Protein AF-X0ZGQ6-F1 (afdb_monomer_lite)

Sequence (156 aa):
LFLLAEGFLRTRRLRWAAGLGLFLGVQLLAGHWQYLYYTVLWLAVYILGRLMIDSEVRRRWWRYVPTGAILCLVIAAGLTAVQILPALEVSRDSFRKGLDLQWASAFSLPPANLLTFIIPGYLGDTVSSLYRGRYYFWEMCGYLGFIPLVLAGLSV

pLDDT: mean 90.13, std 5.52, range [52.25, 97.44]

Organism: NCBI:txid412755

Foldseek 3Di:
DLVLLVCCLVVVDLVSLLVLLQVLLVVVVVVPPPVSVVVVVVSVVSLVVCLVPPVVSVVCVVPRVVVSVVSSCCSSCVSCVVPVVVVVVVVVVDPVVPDDVCNVCVLPADPVLVVLQVPPQPQHDVPPGDGDDPDDPVSRHDHPDPVVVVVVVVPD

Radius of gyration: 21.08 Å; chains: 1; bounding box: 41×48×57 Å

Secondary structure (DSSP, 8-state):
-HHHHHHHHHH--HHHHHHHHHHHHHHHHTT-HHHHHHHHHHHHHHHHHHHHH-HHHHHHHHHHHHHHHHHHHHHHHHHHHHHHHHHHHHHTT-GGGG--HHHHHTTSPPGGGGHHHHSTTTT-BSSSSB--SSS-HHHH-----HHHHHHHHH--

Structure (mmCIF, N/CA/C/O backbone):
data_AF-X0ZGQ6-F1
#
_entry.id   AF-X0ZGQ6-F1
#
loop_
_atom_site.group_PDB
_atom_site.id
_atom_site.type_symbol
_atom_site.label_atom_id
_atom_site.label_alt_id
_atom_site.label_comp_id
_atom_site.label_asym_id
_atom_site.label_entity_id
_atom_site.label_seq_id
_atom_site.pdbx_PDB_ins_code
_atom_site.Cartn_x
_atom_site.Cartn_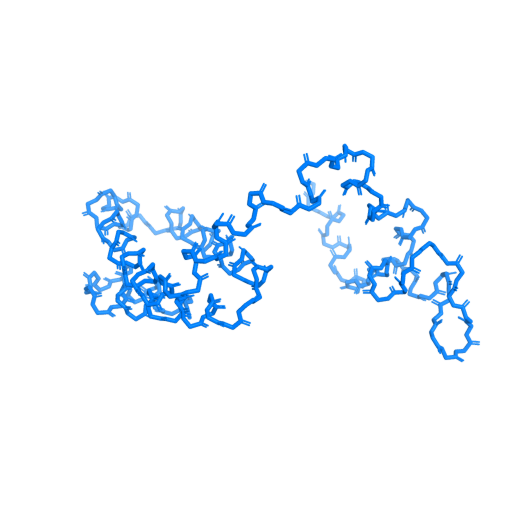y
_atom_site.Cartn_z
_atom_site.occupancy
_atom_site.B_iso_or_equiv
_atom_site.auth_seq_id
_atom_site.auth_comp_id
_atom_site.auth_asym_id
_atom_site.auth_atom_id
_atom_site.pdbx_PDB_model_num
ATOM 1 N N . LEU A 1 1 ? -12.410 0.430 0.364 1.00 93.25 1 LEU A N 1
ATOM 2 C CA . LEU A 1 1 ? -11.395 0.396 1.447 1.00 93.25 1 LEU A CA 1
ATOM 3 C C . LEU A 1 1 ? -11.326 1.713 2.228 1.00 93.25 1 LEU A C 1
ATOM 5 O O . LEU A 1 1 ? -11.635 1.683 3.410 1.00 93.25 1 LEU A O 1
ATOM 9 N N . PHE A 1 2 ? -11.053 2.867 1.602 1.00 95.06 2 PHE A N 1
ATOM 10 C CA . PHE A 1 2 ? -11.033 4.172 2.301 1.00 95.06 2 PHE A CA 1
ATOM 11 C C . PHE A 1 2 ? -12.323 4.501 3.062 1.00 95.06 2 PHE A C 1
ATOM 13 O O . PHE A 1 2 ? -12.259 4.876 4.223 1.00 95.06 2 PHE A O 1
ATOM 20 N N . LEU A 1 3 ? -13.497 4.266 2.464 1.00 95.62 3 LEU A N 1
ATOM 21 C CA . LEU A 1 3 ? -14.784 4.461 3.148 1.00 95.62 3 LEU A CA 1
ATOM 22 C C . LEU A 1 3 ? -14.972 3.544 4.368 1.00 95.62 3 LEU A C 1
ATOM 24 O O . LEU A 1 3 ? -15.625 3.930 5.331 1.00 95.62 3 LEU A O 1
ATOM 28 N N . LEU A 1 4 ? -14.395 2.338 4.346 1.00 96.12 4 LEU A N 1
ATOM 29 C CA . LEU A 1 4 ? -14.455 1.403 5.475 1.00 96.12 4 LEU A CA 1
ATOM 30 C C . LEU A 1 4 ? -13.528 1.872 6.601 1.00 96.12 4 LEU A C 1
ATOM 32 O O . LEU A 1 4 ? -13.933 1.880 7.761 1.00 96.12 4 LEU A O 1
ATOM 36 N N . ALA A 1 5 ? -12.320 2.327 6.254 1.00 94.31 5 ALA A N 1
ATOM 37 C CA . ALA A 1 5 ? -11.407 2.957 7.204 1.00 94.31 5 ALA A CA 1
ATOM 38 C C . ALA A 1 5 ? -12.044 4.211 7.826 1.00 94.31 5 ALA A C 1
ATOM 40 O O . ALA A 1 5 ? -12.064 4.362 9.043 1.00 94.31 5 ALA A O 1
ATOM 41 N N . GLU A 1 6 ? -12.663 5.058 7.008 1.00 94.50 6 GLU A N 1
ATOM 42 C CA . GLU A 1 6 ? -13.372 6.259 7.444 1.00 94.50 6 GLU A CA 1
ATOM 43 C C . GLU A 1 6 ? -14.569 5.945 8.353 1.00 94.50 6 GLU A C 1
ATOM 45 O O . GLU A 1 6 ? -14.731 6.529 9.428 1.00 94.50 6 GLU A O 1
ATOM 50 N N . GLY A 1 7 ? -15.398 4.978 7.953 1.00 93.00 7 GLY A N 1
ATOM 51 C CA . GLY A 1 7 ? -16.527 4.502 8.746 1.00 93.00 7 GLY A CA 1
ATOM 52 C C . GLY A 1 7 ? -16.083 3.967 10.107 1.00 93.00 7 GLY A C 1
ATOM 53 O O . GLY A 1 7 ? -16.751 4.222 11.118 1.00 93.00 7 GLY A O 1
ATOM 54 N N . PHE A 1 8 ? -14.933 3.289 10.160 1.00 95.06 8 PHE A N 1
ATOM 55 C CA . PHE A 1 8 ? -14.318 2.846 11.407 1.00 95.06 8 PHE A CA 1
ATOM 56 C C . PHE A 1 8 ? -13.837 4.025 12.264 1.00 95.06 8 PHE A C 1
ATOM 58 O O . PHE A 1 8 ? -14.202 4.089 13.438 1.00 95.06 8 PHE A O 1
ATOM 65 N N . LEU A 1 9 ? -13.101 4.984 11.692 1.00 92.19 9 LEU A N 1
ATOM 66 C CA . LEU A 1 9 ? -12.581 6.148 12.425 1.00 92.19 9 LEU A CA 1
ATOM 67 C C . LEU A 1 9 ? -13.700 7.005 13.041 1.00 92.19 9 LEU A C 1
ATOM 69 O O . LEU A 1 9 ? -13.576 7.430 14.191 1.00 92.19 9 LEU A O 1
ATOM 73 N N . ARG A 1 10 ? -14.816 7.206 12.326 1.00 91.06 10 ARG A N 1
ATOM 74 C CA . ARG A 1 10 ? -15.962 7.986 12.833 1.00 91.06 10 ARG A CA 1
ATOM 75 C C . ARG A 1 10 ? -16.818 7.224 13.836 1.00 91.06 10 ARG A C 1
ATOM 77 O O . ARG A 1 10 ? -17.138 7.737 14.904 1.00 91.06 10 ARG A O 1
ATOM 84 N N . THR A 1 11 ? -17.246 6.012 13.478 1.00 91.38 11 THR A N 1
ATOM 85 C CA . THR A 1 11 ? -18.286 5.297 14.244 1.00 91.38 11 THR A CA 1
ATOM 86 C C . THR A 1 11 ? -17.728 4.310 15.259 1.00 91.38 11 THR A C 1
ATOM 88 O O . THR A 1 11 ? -18.468 3.875 16.139 1.00 91.38 11 THR A O 1
ATOM 91 N N . ARG A 1 12 ? -16.448 3.929 15.134 1.00 90.81 12 ARG A N 1
ATOM 92 C CA . ARG A 1 12 ? -15.736 2.969 16.001 1.00 90.81 12 ARG A CA 1
ATOM 93 C C . ARG A 1 12 ? -16.358 1.569 16.021 1.00 90.81 12 ARG A C 1
ATOM 95 O O . ARG A 1 12 ? -16.021 0.742 16.861 1.00 90.81 12 ARG A O 1
ATOM 102 N N . ARG A 1 13 ? -17.276 1.278 15.092 1.00 94.00 13 ARG A N 1
ATOM 103 C CA . ARG A 1 13 ? -17.944 -0.024 15.010 1.00 94.00 13 ARG A CA 1
ATOM 104 C C . ARG A 1 13 ? -17.022 -1.036 14.338 1.00 94.00 13 ARG A C 1
ATOM 106 O O . ARG A 1 13 ? -16.621 -0.834 13.192 1.00 94.00 13 ARG A O 1
ATOM 113 N N . LEU A 1 14 ? -16.783 -2.162 15.010 1.00 93.81 14 LEU A N 1
ATOM 114 C CA . LEU A 1 14 ? -15.911 -3.241 14.529 1.00 93.81 14 LEU A CA 1
ATOM 115 C C . LEU A 1 14 ? -16.322 -3.809 13.163 1.00 93.81 14 LEU A C 1
ATOM 117 O O . LEU A 1 14 ? -15.460 -4.243 12.412 1.00 93.81 14 LEU A O 1
ATOM 121 N N . ARG A 1 15 ? -17.606 -3.719 12.784 1.00 96.56 15 ARG A N 1
ATOM 122 C CA . ARG A 1 15 ? -18.091 -4.126 11.451 1.00 96.56 15 ARG A CA 1
ATOM 123 C C . ARG A 1 15 ? -17.334 -3.462 10.293 1.00 96.56 15 ARG A C 1
ATOM 125 O O . ARG A 1 15 ? -17.148 -4.079 9.253 1.00 96.56 15 ARG A O 1
ATOM 132 N N . TRP A 1 16 ? -16.892 -2.215 10.470 1.00 96.31 16 TRP A N 1
ATOM 133 C CA . TRP A 1 16 ? -16.157 -1.487 9.435 1.00 96.31 16 TRP A CA 1
ATOM 134 C C . TRP A 1 16 ? -14.717 -1.986 9.309 1.00 96.31 16 TRP A C 1
ATOM 136 O O . TRP A 1 16 ? -14.236 -2.169 8.195 1.00 96.31 16 TRP A O 1
ATOM 146 N N . ALA A 1 17 ? -14.065 -2.278 10.439 1.00 94.94 17 ALA A N 1
ATOM 147 C CA . ALA A 1 17 ? -12.753 -2.920 10.463 1.00 94.94 17 ALA A CA 1
ATOM 148 C C . ALA A 1 17 ? -12.814 -4.356 9.915 1.00 94.94 17 ALA A C 1
ATOM 150 O O . ALA A 1 17 ? -11.934 -4.761 9.162 1.00 94.94 17 ALA A O 1
ATOM 151 N N . ALA A 1 18 ? -13.887 -5.094 10.217 1.00 96.88 18 ALA A N 1
ATOM 152 C CA . ALA A 1 18 ? -14.115 -6.427 9.673 1.00 96.88 18 ALA A CA 1
ATOM 153 C C . ALA A 1 18 ? -14.309 -6.406 8.153 1.00 96.88 18 ALA A C 1
ATOM 155 O O . ALA A 1 18 ? -13.669 -7.174 7.440 1.00 96.88 18 ALA A O 1
ATOM 156 N N . GLY A 1 19 ? -15.123 -5.474 7.645 1.00 97.44 19 GLY A N 1
ATOM 157 C CA . GLY A 1 19 ? -15.256 -5.248 6.208 1.00 97.44 19 GLY A CA 1
ATOM 158 C C . GLY A 1 19 ? -13.919 -4.878 5.565 1.00 97.44 19 GLY A C 1
ATOM 159 O O . GLY A 1 19 ? -13.580 -5.410 4.514 1.00 97.44 19 GLY A O 1
ATOM 160 N N . LEU A 1 20 ? -13.126 -4.008 6.201 1.00 96.69 20 LEU A N 1
ATOM 161 C CA . LEU A 1 20 ? -11.799 -3.642 5.699 1.00 96.69 20 LEU A CA 1
ATOM 162 C C . LEU A 1 20 ? -10.888 -4.875 5.568 1.00 96.69 20 LEU A C 1
ATOM 164 O O . LEU A 1 20 ? -10.292 -5.061 4.509 1.00 96.69 20 LEU A O 1
ATOM 168 N N . GLY A 1 21 ? -10.846 -5.733 6.592 1.00 96.50 21 GLY A N 1
ATOM 169 C CA . GLY A 1 21 ? -10.083 -6.985 6.578 1.00 96.50 21 GLY A CA 1
ATOM 170 C C . GLY A 1 21 ? -10.557 -7.961 5.508 1.00 96.50 21 GLY A C 1
ATOM 171 O O . GLY A 1 21 ? -9.733 -8.536 4.803 1.00 96.50 21 GLY A O 1
ATOM 172 N N . LEU A 1 22 ? -11.873 -8.088 5.317 1.00 97.38 22 LEU A N 1
ATOM 173 C CA . LEU A 1 22 ? -12.451 -8.928 4.268 1.00 97.38 22 LEU A CA 1
ATOM 174 C C . LEU A 1 22 ? -11.991 -8.479 2.874 1.00 97.38 22 LEU A C 1
ATOM 176 O O . LEU A 1 22 ? -11.479 -9.288 2.107 1.00 97.38 22 LEU A O 1
ATOM 180 N N . PHE A 1 23 ? -12.125 -7.190 2.550 1.00 96.62 23 PHE A N 1
ATOM 181 C CA . PHE A 1 23 ? -11.747 -6.678 1.229 1.00 96.62 23 PHE A CA 1
ATOM 182 C C . PHE A 1 23 ? -10.230 -6.691 0.995 1.00 96.62 23 PHE A C 1
ATOM 184 O O . PHE A 1 23 ? -9.802 -6.954 -0.127 1.00 96.62 23 PHE A O 1
ATOM 191 N N . LEU A 1 24 ? -9.413 -6.457 2.030 1.00 95.69 24 LEU A N 1
ATOM 192 C CA . LEU A 1 24 ? -7.959 -6.636 1.925 1.00 95.69 24 LEU A CA 1
ATOM 193 C C . LEU A 1 24 ? -7.583 -8.111 1.736 1.00 95.69 24 LEU A C 1
ATOM 195 O O . LEU A 1 24 ? -6.698 -8.411 0.940 1.00 95.69 24 LEU A O 1
ATOM 199 N N . GLY A 1 25 ? -8.281 -9.030 2.406 1.00 95.19 25 GLY A N 1
ATOM 200 C CA . GLY A 1 25 ? -8.130 -10.468 2.196 1.00 95.19 25 GLY A CA 1
ATOM 201 C C . GLY A 1 25 ? -8.481 -10.884 0.765 1.00 95.19 25 GLY A C 1
ATOM 202 O O . GLY A 1 25 ? -7.728 -11.618 0.137 1.00 95.19 25 GLY A O 1
ATOM 203 N N . VAL A 1 26 ? -9.572 -10.361 0.199 1.00 95.19 26 VAL A N 1
ATOM 204 C CA . VAL A 1 26 ? -9.936 -10.598 -1.212 1.00 95.19 26 VAL A CA 1
ATOM 205 C C . VAL A 1 26 ? -8.863 -10.059 -2.163 1.00 95.19 26 VAL A C 1
ATOM 207 O O . VAL A 1 26 ? -8.501 -10.725 -3.130 1.00 95.19 26 VAL A O 1
ATOM 210 N N . GLN A 1 27 ? -8.311 -8.879 -1.881 1.00 94.81 27 GLN A N 1
ATOM 211 C CA . GLN A 1 27 ? -7.234 -8.305 -2.688 1.00 94.81 27 GLN A CA 1
ATOM 212 C C . GLN A 1 27 ? -5.944 -9.136 -2.626 1.00 94.81 27 GLN A C 1
ATOM 214 O O . GLN A 1 27 ? -5.255 -9.27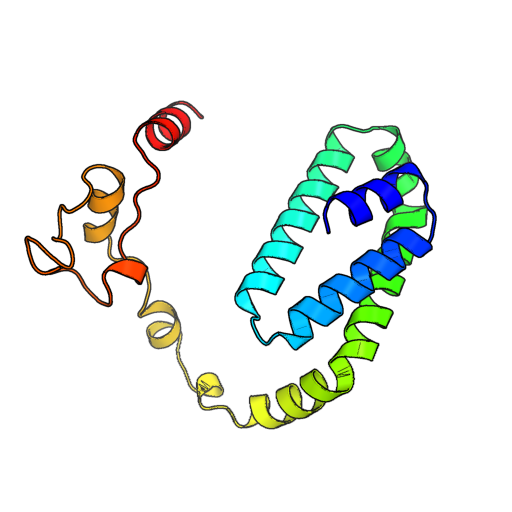5 -3.635 1.00 94.81 27 GLN A O 1
ATOM 219 N N . LEU A 1 28 ? -5.635 -9.709 -1.462 1.00 93.12 28 LEU A N 1
ATOM 220 C CA . LEU A 1 28 ? -4.557 -10.682 -1.283 1.00 93.12 28 LEU A CA 1
ATOM 221 C C . LEU A 1 28 ? -4.805 -11.964 -2.093 1.00 93.12 28 LEU A C 1
ATOM 223 O O . LEU A 1 28 ? -3.901 -12.419 -2.792 1.00 93.12 28 LEU A O 1
ATOM 227 N N . LEU A 1 29 ? -6.030 -12.500 -2.055 1.00 94.56 29 LEU A N 1
ATOM 228 C CA . LEU A 1 29 ? -6.422 -13.692 -2.818 1.00 94.56 29 LEU A CA 1
ATOM 229 C C . LEU A 1 29 ? -6.314 -13.496 -4.335 1.00 94.56 29 LEU A C 1
ATOM 231 O O . LEU A 1 29 ? -6.056 -14.448 -5.065 1.00 94.56 29 LEU A O 1
ATOM 235 N N . ALA A 1 30 ? -6.443 -12.259 -4.820 1.00 93.81 30 ALA A N 1
ATOM 236 C CA . ALA A 1 30 ? -6.217 -11.938 -6.228 1.00 93.81 30 ALA A CA 1
ATOM 237 C C . ALA A 1 30 ? -4.749 -12.133 -6.673 1.00 93.81 30 ALA A C 1
ATOM 239 O O . ALA A 1 30 ? -4.460 -12.056 -7.862 1.00 93.81 30 ALA A O 1
ATOM 240 N N . GLY A 1 31 ? -3.806 -12.358 -5.748 1.00 88.56 31 GLY A N 1
ATOM 241 C CA . GLY A 1 31 ? -2.407 -12.683 -6.058 1.00 88.56 31 GLY A CA 1
ATOM 242 C C . GLY A 1 31 ? -1.537 -11.495 -6.478 1.00 88.56 31 GLY A C 1
ATOM 243 O O . GLY A 1 31 ? -0.343 -11.658 -6.732 1.00 88.56 31 GLY A O 1
ATOM 244 N N . HIS A 1 32 ? -2.089 -10.281 -6.511 1.00 87.50 32 HIS A N 1
ATOM 245 C CA . HIS A 1 32 ? -1.361 -9.081 -6.914 1.00 87.50 32 HIS A CA 1
ATOM 246 C C . HIS A 1 32 ? -0.779 -8.313 -5.716 1.00 87.50 32 HIS A C 1
ATOM 248 O O . HIS A 1 32 ? -1.320 -7.297 -5.267 1.00 87.50 32 HIS A O 1
ATOM 254 N N . TRP A 1 33 ? 0.382 -8.765 -5.236 1.00 87.00 33 TRP A N 1
ATOM 255 C CA . TRP A 1 33 ? 1.096 -8.172 -4.093 1.00 87.00 33 TRP A CA 1
ATOM 256 C C . TRP A 1 33 ? 1.395 -6.674 -4.244 1.00 87.00 33 TRP A C 1
ATOM 258 O O . TRP A 1 33 ? 1.318 -5.925 -3.271 1.00 87.00 33 TRP A O 1
ATOM 268 N N . GLN A 1 34 ? 1.682 -6.219 -5.466 1.00 89.62 34 GLN A N 1
ATOM 269 C CA . GLN A 1 34 ? 1.968 -4.812 -5.753 1.00 89.62 34 GLN A CA 1
ATOM 270 C C . GLN A 1 34 ? 0.758 -3.903 -5.477 1.00 89.62 34 GLN A C 1
ATOM 272 O O . GLN A 1 34 ? 0.900 -2.861 -4.837 1.00 89.62 34 GLN A O 1
ATOM 277 N N . TYR A 1 35 ? -0.449 -4.303 -5.892 1.00 92.06 35 TYR A N 1
ATOM 278 C CA . TYR A 1 35 ? -1.653 -3.504 -5.637 1.00 92.06 35 TYR A CA 1
ATOM 279 C C . TYR A 1 35 ? -2.015 -3.473 -4.156 1.00 92.06 35 TYR A C 1
ATOM 281 O O . TYR A 1 35 ? -2.431 -2.426 -3.653 1.00 92.06 35 TYR A O 1
ATOM 289 N N . LEU A 1 36 ? -1.834 -4.592 -3.450 1.00 93.19 36 LEU A N 1
ATOM 290 C CA . LEU A 1 36 ? -2.012 -4.628 -2.002 1.00 93.19 36 LEU A CA 1
ATOM 291 C C . LEU A 1 36 ? -1.067 -3.639 -1.313 1.00 93.19 36 LEU A C 1
ATOM 293 O O . LEU A 1 36 ? -1.524 -2.842 -0.494 1.00 93.19 36 LEU A O 1
ATOM 297 N N . TYR A 1 37 ? 0.220 -3.654 -1.677 1.00 93.38 37 TYR A N 1
ATOM 298 C CA . TYR A 1 37 ? 1.214 -2.727 -1.140 1.00 93.38 37 TYR A CA 1
ATOM 299 C C . TYR A 1 37 ? 0.779 -1.269 -1.327 1.00 93.38 37 TYR A C 1
ATOM 301 O O . TYR A 1 37 ? 0.705 -0.526 -0.347 1.00 93.38 37 TYR A O 1
ATOM 309 N N . TYR A 1 38 ? 0.397 -0.875 -2.547 1.00 94.06 38 TYR A N 1
ATOM 310 C CA . TYR A 1 38 ? -0.086 0.484 -2.804 1.00 94.06 38 TYR A CA 1
ATOM 311 C C . TYR A 1 38 ? -1.327 0.827 -1.987 1.00 94.06 38 TYR A C 1
ATOM 313 O O . TYR A 1 38 ? -1.449 1.930 -1.462 1.00 94.06 38 TYR A O 1
ATOM 321 N N . THR A 1 39 ? -2.241 -0.122 -1.843 1.00 95.25 39 THR A N 1
ATOM 322 C CA . THR A 1 39 ? -3.487 0.097 -1.111 1.00 95.25 39 THR A CA 1
ATOM 323 C C . THR A 1 39 ? -3.235 0.323 0.376 1.00 95.25 39 THR A C 1
ATOM 325 O O . THR A 1 39 ? -3.792 1.255 0.955 1.00 95.25 39 THR A O 1
ATOM 328 N N . VAL A 1 40 ? -2.373 -0.488 0.993 1.00 93.94 40 VAL A N 1
ATOM 329 C CA . VAL A 1 40 ? -1.979 -0.334 2.401 1.00 93.94 40 VAL A CA 1
ATOM 330 C C . VAL A 1 40 ? -1.197 0.963 2.605 1.00 93.94 40 VAL A C 1
ATOM 332 O O . VAL A 1 40 ? -1.482 1.690 3.556 1.00 93.94 40 VAL A O 1
ATOM 335 N N . LEU A 1 41 ? -0.275 1.294 1.696 1.00 95.88 41 LEU A N 1
ATOM 336 C CA . LEU A 1 41 ? 0.487 2.543 1.732 1.00 95.88 41 LEU A CA 1
ATOM 337 C C . LEU A 1 41 ? -0.444 3.762 1.704 1.00 95.88 41 LEU A C 1
ATOM 339 O O . LEU A 1 41 ? -0.367 4.622 2.580 1.00 95.88 41 LEU A O 1
ATOM 343 N N . TRP A 1 42 ? -1.375 3.816 0.750 1.00 96.38 42 TRP A N 1
ATOM 344 C CA . TRP A 1 42 ? -2.317 4.929 0.649 1.00 96.38 42 TRP A CA 1
ATOM 345 C C . TRP A 1 42 ? -3.321 4.966 1.804 1.00 96.38 42 TRP A C 1
ATOM 347 O O . TRP A 1 42 ? -3.687 6.052 2.251 1.00 96.38 42 TRP A O 1
ATOM 357 N N . LEU A 1 43 ? -3.739 3.816 2.343 1.00 95.38 43 LEU A N 1
ATOM 358 C CA . LEU A 1 43 ? -4.533 3.766 3.575 1.00 95.38 43 LEU A CA 1
ATOM 359 C C . LEU A 1 43 ? -3.763 4.344 4.767 1.00 95.38 43 LEU A C 1
ATOM 361 O O . LEU A 1 43 ? -4.351 5.081 5.557 1.00 95.38 43 LEU A O 1
ATOM 365 N N . ALA A 1 44 ? -2.466 4.052 4.888 1.00 93.81 44 ALA A N 1
ATOM 366 C CA . ALA A 1 44 ? -1.624 4.619 5.935 1.00 93.81 44 ALA A CA 1
ATOM 367 C C . ALA A 1 44 ? -1.512 6.142 5.787 1.00 93.81 44 ALA A C 1
ATOM 369 O O . ALA A 1 44 ? -1.781 6.860 6.749 1.00 93.81 44 ALA A O 1
ATOM 370 N N . VAL A 1 45 ? -1.225 6.641 4.578 1.00 95.88 45 VAL A N 1
ATOM 371 C CA . VAL A 1 45 ? -1.206 8.086 4.276 1.00 95.88 45 VAL A CA 1
ATOM 372 C C . VAL A 1 45 ? -2.548 8.737 4.623 1.00 95.88 45 VAL A C 1
ATOM 374 O O . VAL A 1 45 ? -2.582 9.775 5.280 1.00 95.88 45 VAL A O 1
ATOM 377 N N . TYR A 1 46 ? -3.662 8.105 4.253 1.00 95.19 46 TYR A N 1
ATOM 378 C CA . TYR A 1 46 ? -5.002 8.596 4.566 1.00 95.19 46 TYR A CA 1
ATOM 379 C C . TYR A 1 46 ? -5.254 8.686 6.078 1.00 95.19 46 TYR A C 1
ATOM 381 O O . TYR A 1 46 ? -5.707 9.720 6.570 1.00 95.19 46 TYR A O 1
ATOM 389 N N . ILE A 1 47 ? -4.934 7.630 6.833 1.00 92.19 47 ILE A N 1
ATOM 390 C CA . ILE A 1 47 ? -5.104 7.603 8.294 1.00 92.19 47 ILE A CA 1
ATOM 391 C C . ILE A 1 47 ? -4.206 8.652 8.961 1.00 92.19 47 ILE A C 1
ATOM 393 O O . ILE A 1 47 ? -4.669 9.356 9.858 1.00 92.19 47 ILE A O 1
ATOM 397 N N . LEU A 1 48 ? -2.960 8.809 8.507 1.00 93.56 48 LEU A N 1
ATOM 398 C CA . LEU A 1 48 ? -2.051 9.851 8.991 1.00 93.56 48 LEU A CA 1
ATOM 399 C C . LEU A 1 48 ? -2.617 11.251 8.731 1.00 93.56 48 LEU A C 1
ATOM 401 O O . LEU A 1 48 ? -2.704 12.051 9.662 1.00 93.56 48 LEU A O 1
ATOM 405 N N . GLY A 1 49 ? -3.103 11.521 7.518 1.00 94.56 49 GLY A N 1
ATOM 406 C CA . GLY A 1 49 ? -3.771 12.784 7.194 1.00 94.56 49 GLY A CA 1
ATOM 407 C C . GLY A 1 49 ? -4.972 13.056 8.105 1.00 94.56 49 GLY A C 1
ATOM 408 O O . GLY A 1 49 ? -5.144 14.169 8.606 1.00 94.56 49 GLY A O 1
ATOM 409 N N . ARG A 1 50 ? -5.761 12.023 8.428 1.00 93.25 50 ARG A N 1
ATOM 410 C CA . ARG A 1 50 ? -6.865 12.132 9.393 1.00 93.25 50 ARG A CA 1
ATOM 411 C C . ARG A 1 50 ? -6.405 12.428 10.811 1.00 93.25 50 ARG A C 1
ATOM 413 O O . ARG A 1 50 ? -7.050 13.232 11.473 1.00 93.25 50 ARG A O 1
ATOM 420 N N . LEU A 1 51 ? -5.300 11.849 11.264 1.00 90.88 51 LEU A N 1
ATOM 421 C CA . LEU A 1 51 ? -4.717 12.165 12.571 1.00 90.88 51 LEU A CA 1
ATOM 422 C C . LEU A 1 51 ? -4.185 13.609 12.640 1.00 90.88 51 LEU A C 1
ATOM 424 O O . LEU A 1 51 ? -4.200 14.222 13.709 1.00 90.88 51 LEU A O 1
ATOM 428 N N . MET A 1 52 ? -3.737 14.177 11.519 1.00 93.44 52 MET A N 1
ATOM 429 C CA . MET A 1 52 ? -3.265 15.565 11.464 1.00 93.44 52 MET A CA 1
ATOM 430 C C . MET A 1 52 ? -4.429 16.565 11.485 1.00 93.44 52 MET A C 1
ATOM 432 O O . MET A 1 52 ? -4.396 17.526 12.255 1.00 93.44 52 MET A O 1
ATOM 436 N N . ILE A 1 53 ? -5.481 16.303 10.706 1.00 93.75 53 ILE A N 1
ATOM 437 C CA . ILE A 1 53 ? -6.611 17.229 10.521 1.00 93.75 53 ILE A CA 1
ATOM 438 C C . ILE A 1 53 ? -7.638 17.123 11.660 1.00 93.75 53 ILE A C 1
ATOM 440 O O . ILE A 1 53 ? -8.129 18.136 12.153 1.00 93.75 53 ILE A O 1
ATOM 444 N N . ASP A 1 54 ? -7.963 15.908 12.104 1.00 91.19 54 ASP A N 1
ATOM 445 C CA . ASP A 1 54 ? -9.072 15.643 13.024 1.00 91.19 54 ASP A CA 1
ATOM 446 C C . ASP A 1 54 ? -8.561 15.412 14.457 1.00 91.19 54 ASP A C 1
ATOM 448 O O . ASP A 1 54 ? -7.975 14.377 14.798 1.00 91.19 54 ASP A O 1
ATOM 452 N N . SER A 1 55 ? -8.775 16.408 15.320 1.00 88.56 55 SER A N 1
ATOM 453 C CA . SER A 1 55 ? -8.295 16.399 16.705 1.00 88.56 55 SER A CA 1
ATOM 454 C C . SER A 1 55 ? -8.983 15.342 17.577 1.00 88.56 55 SER A C 1
ATOM 456 O O . SER A 1 55 ? -8.361 14.829 18.516 1.00 88.56 55 SER A O 1
ATOM 458 N N . GLU A 1 56 ? -10.226 14.958 17.271 1.00 87.81 56 GLU A N 1
ATOM 459 C CA . GLU A 1 56 ? -10.934 13.921 18.023 1.00 87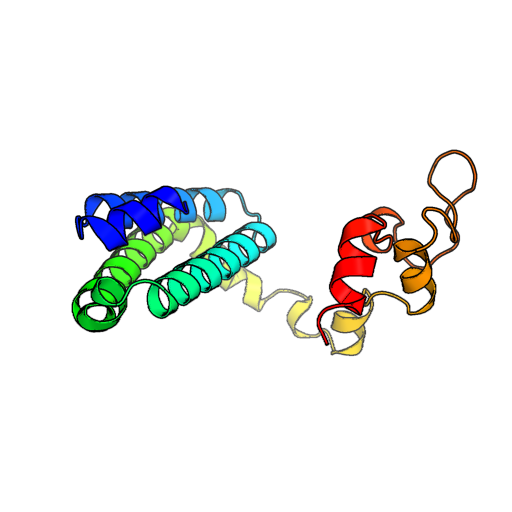.81 56 GLU A CA 1
ATOM 460 C C . GLU A 1 56 ? -10.346 12.540 17.721 1.00 87.81 56 GLU A C 1
ATOM 462 O O . GLU A 1 56 ? -10.077 11.757 18.646 1.00 87.81 56 GLU A O 1
ATOM 467 N N . VAL A 1 57 ? -10.086 12.263 16.440 1.00 87.19 57 VAL A N 1
ATOM 468 C CA . VAL A 1 57 ? -9.402 11.038 16.004 1.00 87.19 57 VAL A CA 1
ATOM 469 C C . VAL A 1 57 ? -8.007 10.986 16.627 1.00 87.19 57 VAL A C 1
ATOM 471 O O . VAL A 1 57 ? -7.669 9.990 17.272 1.00 87.19 57 VAL A O 1
ATOM 474 N N . ARG A 1 58 ? -7.241 12.084 16.565 1.00 88.69 58 ARG A N 1
ATOM 475 C CA . ARG A 1 58 ? -5.900 12.184 17.169 1.00 88.69 58 ARG A CA 1
ATOM 476 C C . ARG A 1 58 ? -5.880 11.960 18.675 1.00 88.69 58 ARG A C 1
ATOM 478 O O . ARG A 1 58 ? -4.921 11.402 19.189 1.00 88.69 58 ARG A O 1
ATOM 485 N N . ARG A 1 59 ? -6.901 12.376 19.423 1.00 88.69 59 ARG A N 1
ATOM 486 C CA . ARG A 1 59 ? -6.904 12.198 20.887 1.00 88.69 59 ARG A CA 1
ATOM 487 C C . ARG A 1 59 ? -7.170 10.750 21.302 1.00 88.69 59 ARG A C 1
ATOM 489 O O . ARG A 1 59 ? -6.714 10.314 22.358 1.00 88.69 59 ARG A O 1
ATOM 496 N N . ARG A 1 60 ? -7.943 10.014 20.501 1.00 87.00 60 ARG A N 1
ATOM 497 C CA . ARG A 1 60 ? -8.480 8.687 20.852 1.00 87.00 60 ARG A CA 1
ATOM 498 C C . ARG A 1 60 ? -7.885 7.536 20.039 1.00 87.00 60 ARG A C 1
ATOM 500 O O . ARG A 1 60 ? -8.241 6.390 20.306 1.00 87.00 60 ARG A O 1
ATOM 507 N N . TRP A 1 61 ? -6.997 7.811 19.083 1.00 87.38 61 TRP A N 1
ATOM 508 C CA . TRP A 1 61 ? -6.472 6.816 18.141 1.00 87.38 61 TRP A CA 1
ATOM 509 C C . TRP A 1 61 ? -5.888 5.576 18.830 1.00 87.38 61 TRP A C 1
ATOM 511 O O . TRP A 1 61 ? -6.268 4.458 18.494 1.00 87.38 61 TRP A O 1
ATOM 521 N N . TRP A 1 62 ? -5.064 5.771 19.861 1.00 88.50 62 TRP A N 1
ATOM 522 C CA . TRP A 1 62 ? -4.389 4.707 20.607 1.00 88.50 62 TRP A CA 1
ATOM 523 C C . TRP A 1 62 ? -5.354 3.725 21.293 1.00 88.50 62 TRP A C 1
ATOM 525 O O . TRP A 1 62 ? -4.976 2.588 21.547 1.00 88.50 62 TRP A O 1
ATOM 535 N N . ARG A 1 63 ? -6.611 4.120 21.557 1.00 86.88 63 ARG A N 1
ATOM 536 C CA . ARG A 1 63 ? -7.621 3.246 22.187 1.00 86.88 63 ARG A CA 1
ATOM 537 C C . ARG A 1 63 ? -8.304 2.298 21.202 1.00 86.88 63 ARG A C 1
ATOM 539 O O . ARG A 1 63 ? -8.707 1.213 21.605 1.00 86.88 63 ARG A O 1
ATOM 546 N N . TYR A 1 64 ? -8.485 2.710 19.945 1.00 86.50 64 TYR A N 1
ATOM 547 C CA . TYR A 1 64 ? -9.378 2.010 19.006 1.00 86.50 64 TYR A CA 1
ATOM 548 C C . TYR A 1 64 ? -8.720 1.624 17.677 1.00 86.50 64 TYR A C 1
ATOM 550 O O . TYR A 1 64 ? -9.135 0.656 17.050 1.00 86.50 64 TYR A O 1
ATOM 558 N N . VAL A 1 65 ? -7.692 2.343 17.221 1.00 88.88 65 VAL A N 1
ATOM 559 C CA . VAL A 1 65 ? -7.001 2.013 15.964 1.00 88.88 65 VAL A CA 1
ATOM 560 C C . VAL A 1 65 ? -6.282 0.661 16.049 1.00 88.88 65 VAL A C 1
ATOM 562 O O . VAL A 1 65 ? -6.467 -0.132 15.126 1.00 88.88 65 VAL A O 1
ATOM 565 N N . PRO A 1 66 ? -5.554 0.320 17.137 1.00 92.75 66 PRO A N 1
ATOM 566 C CA . PRO A 1 66 ? -4.897 -0.983 17.241 1.00 92.75 66 PRO A CA 1
ATOM 567 C C . PRO A 1 66 ? -5.881 -2.153 17.199 1.00 92.75 66 PRO A C 1
ATOM 569 O O . PRO A 1 66 ? -5.637 -3.134 16.508 1.00 92.75 66 PRO A O 1
ATOM 572 N N . THR A 1 67 ? -7.027 -2.045 17.878 1.00 92.50 67 THR A N 1
ATOM 573 C CA . THR A 1 67 ? -8.032 -3.120 17.900 1.00 92.50 67 THR A CA 1
ATOM 574 C C . THR A 1 67 ? -8.678 -3.325 16.531 1.00 92.50 67 THR A C 1
ATOM 576 O O . THR A 1 67 ? -8.831 -4.463 16.092 1.00 92.50 67 THR A O 1
ATOM 579 N N . GLY A 1 68 ? -8.990 -2.241 15.814 1.00 92.50 68 GLY A N 1
ATOM 580 C CA . GLY A 1 68 ? -9.460 -2.319 14.429 1.00 92.50 68 GLY A CA 1
ATOM 581 C C . GLY A 1 68 ? -8.416 -2.904 13.478 1.00 92.50 68 GLY A C 1
ATOM 582 O O . GLY A 1 68 ? -8.755 -3.735 12.637 1.00 92.50 68 GLY A O 1
ATOM 583 N N . ALA A 1 69 ? -7.148 -2.514 13.636 1.00 92.88 69 ALA A N 1
ATOM 584 C CA . ALA A 1 69 ? -6.042 -3.028 12.835 1.00 92.88 69 ALA A CA 1
ATOM 585 C C . ALA A 1 69 ? -5.815 -4.526 13.073 1.00 92.88 69 ALA A C 1
ATOM 587 O O . ALA A 1 69 ? -5.714 -5.271 12.104 1.00 92.88 69 ALA A O 1
ATOM 588 N N . ILE A 1 70 ? -5.816 -4.979 14.332 1.00 95.88 70 ILE A N 1
ATOM 589 C CA . ILE A 1 70 ? -5.686 -6.399 14.690 1.00 95.88 70 ILE A CA 1
ATOM 590 C C . ILE A 1 70 ? -6.842 -7.206 14.099 1.00 95.88 70 ILE A C 1
ATOM 592 O O . ILE A 1 70 ? -6.599 -8.220 13.455 1.00 95.88 70 ILE A O 1
ATOM 596 N N . LEU A 1 71 ? -8.088 -6.747 14.253 1.00 96.19 71 LEU A N 1
ATOM 597 C CA . LEU A 1 71 ? -9.250 -7.440 13.688 1.00 96.19 71 LEU A CA 1
ATOM 598 C C . LEU A 1 71 ? -9.153 -7.558 12.159 1.00 96.19 71 LEU A C 1
ATOM 600 O O . LEU A 1 71 ? -9.406 -8.623 11.599 1.00 96.19 71 LEU A O 1
ATOM 604 N N . CYS A 1 72 ? -8.761 -6.470 11.497 1.00 95.81 72 CYS A N 1
ATOM 605 C CA . CYS A 1 72 ? -8.528 -6.432 10.059 1.00 95.81 72 CYS A CA 1
ATOM 606 C C . CYS A 1 72 ? -7.458 -7.456 9.637 1.00 95.81 72 CYS A C 1
ATOM 608 O O . CYS A 1 72 ? -7.691 -8.243 8.720 1.00 95.81 72 CYS A O 1
ATOM 610 N N . LEU A 1 73 ? -6.328 -7.490 10.354 1.00 95.06 73 LEU A N 1
ATOM 611 C CA . LEU A 1 73 ? -5.219 -8.418 10.124 1.00 95.06 73 LEU A CA 1
ATOM 612 C C . LEU A 1 73 ? -5.638 -9.873 10.317 1.00 95.06 73 LEU A C 1
ATOM 614 O O . LEU A 1 73 ? -5.345 -10.697 9.461 1.00 95.06 73 LEU A O 1
ATOM 618 N N . VAL A 1 74 ? -6.350 -10.183 11.402 1.00 96.94 74 VAL A N 1
ATOM 619 C CA . VAL A 1 74 ? -6.829 -11.541 11.701 1.00 96.94 74 VAL A CA 1
ATOM 620 C C . VAL A 1 74 ? -7.772 -12.036 10.608 1.00 96.94 74 VAL A C 1
ATOM 622 O O . VAL A 1 74 ? -7.623 -13.162 10.143 1.00 96.94 74 VAL A O 1
ATOM 625 N N . ILE A 1 75 ? -8.708 -11.199 10.155 1.00 97.19 75 ILE A N 1
ATOM 626 C CA . ILE A 1 75 ? -9.647 -11.570 9.087 1.00 97.19 75 ILE A CA 1
ATOM 627 C C . ILE A 1 75 ? -8.913 -11.757 7.759 1.00 97.19 75 ILE A C 1
ATOM 629 O O . ILE A 1 75 ? -9.115 -12.773 7.097 1.00 97.19 75 ILE A O 1
ATOM 633 N N . ALA A 1 76 ? -8.049 -10.814 7.376 1.00 95.88 76 ALA A N 1
ATOM 634 C CA . ALA A 1 76 ? -7.305 -10.903 6.125 1.00 95.88 76 ALA A CA 1
ATOM 635 C C . ALA A 1 76 ? -6.363 -12.117 6.114 1.00 95.88 76 ALA A C 1
ATOM 637 O O . ALA A 1 76 ? -6.364 -12.878 5.148 1.00 95.88 76 ALA A O 1
ATOM 638 N N . ALA A 1 77 ? -5.607 -12.337 7.195 1.00 94.06 77 ALA A N 1
ATOM 639 C CA . ALA A 1 77 ? -4.693 -13.468 7.338 1.00 94.06 77 ALA A CA 1
ATOM 640 C C . ALA A 1 77 ? -5.440 -14.805 7.395 1.00 94.06 77 ALA A C 1
ATOM 642 O O . ALA A 1 77 ? -5.036 -15.747 6.724 1.00 94.06 77 ALA A O 1
ATOM 643 N N . GLY A 1 78 ? -6.552 -14.884 8.132 1.00 95.81 78 GLY A N 1
ATOM 644 C CA . GLY A 1 78 ? -7.379 -16.090 8.194 1.00 95.81 78 GLY A CA 1
ATOM 645 C C . GLY A 1 78 ? -7.963 -16.464 6.831 1.00 95.81 78 GLY A C 1
ATOM 646 O O . GLY A 1 78 ? -7.884 -17.620 6.427 1.00 95.81 78 GLY A O 1
ATOM 647 N N . LEU A 1 79 ? -8.476 -15.479 6.086 1.00 96.00 79 LEU A N 1
ATOM 648 C CA . LEU A 1 79 ? -9.037 -15.692 4.748 1.00 96.00 79 LEU A CA 1
ATOM 649 C C . LEU A 1 79 ? -7.975 -16.144 3.734 1.00 96.00 79 LEU A C 1
ATOM 651 O O . LEU A 1 79 ? -8.260 -16.929 2.835 1.00 96.00 79 LEU A O 1
ATOM 655 N N . THR A 1 80 ? -6.751 -15.639 3.873 1.00 96.31 80 THR A N 1
ATOM 656 C CA . THR A 1 80 ? -5.664 -15.848 2.905 1.00 96.31 80 THR A CA 1
ATOM 657 C C . THR A 1 80 ? -4.671 -16.922 3.336 1.00 96.31 80 THR A C 1
ATOM 659 O O . THR A 1 80 ? -3.741 -17.219 2.587 1.00 96.31 80 THR A O 1
ATOM 662 N N . ALA A 1 81 ? -4.868 -17.550 4.500 1.00 94.88 81 ALA A N 1
ATOM 663 C CA . ALA A 1 81 ? -3.963 -18.554 5.057 1.00 94.88 81 ALA A CA 1
ATOM 664 C C . ALA A 1 81 ? -3.690 -19.702 4.075 1.00 94.88 81 ALA A C 1
ATOM 666 O O . ALA A 1 81 ? -2.545 -20.128 3.934 1.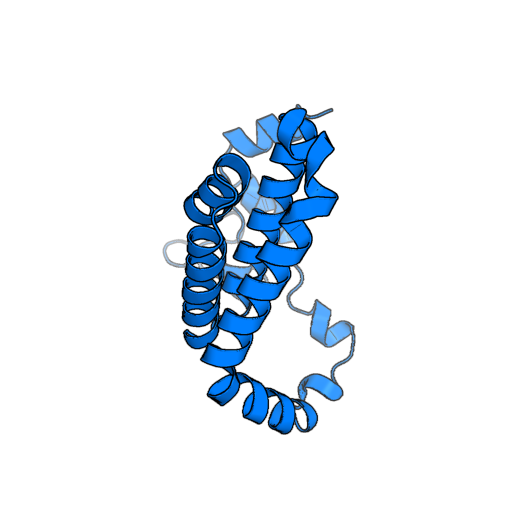00 94.88 81 ALA A O 1
ATOM 667 N N . VAL A 1 82 ? -4.721 -20.132 3.339 1.00 93.50 82 VAL A N 1
ATOM 668 C CA . VAL A 1 82 ? -4.627 -21.195 2.326 1.00 93.50 82 VAL A CA 1
ATOM 669 C C . VAL A 1 82 ? -3.641 -20.868 1.195 1.00 93.50 82 VAL A C 1
ATOM 671 O O . VAL A 1 82 ? -3.077 -21.777 0.598 1.00 93.50 82 VAL A O 1
ATOM 674 N N . GLN A 1 83 ? -3.401 -19.584 0.918 1.00 92.75 83 GLN A N 1
ATOM 675 C CA . GLN A 1 83 ? -2.469 -19.125 -0.114 1.00 92.75 83 GLN A CA 1
ATOM 676 C C . GLN A 1 83 ? -1.126 -18.683 0.474 1.00 92.75 83 GLN A C 1
ATOM 678 O O . GLN A 1 83 ? -0.078 -18.981 -0.097 1.00 92.75 83 GLN A O 1
ATOM 683 N N . ILE A 1 84 ? -1.136 -17.972 1.606 1.00 91.12 84 ILE A N 1
ATOM 684 C CA . ILE A 1 84 ? 0.081 -17.412 2.206 1.00 91.12 84 ILE A CA 1
ATOM 685 C C . ILE A 1 84 ? 0.976 -18.513 2.777 1.00 91.12 84 ILE A C 1
ATOM 687 O O . ILE A 1 84 ? 2.188 -18.431 2.603 1.00 91.12 84 ILE A O 1
ATOM 691 N N . LEU A 1 85 ? 0.418 -19.542 3.426 1.00 92.44 85 LEU A N 1
ATOM 692 C CA . LEU A 1 85 ? 1.235 -20.594 4.041 1.00 92.44 85 LEU A CA 1
ATOM 693 C C . LEU A 1 85 ? 2.061 -21.372 2.995 1.00 92.44 85 LEU A C 1
ATOM 695 O O . LEU A 1 85 ? 3.288 -21.364 3.123 1.00 92.44 85 LEU A O 1
ATOM 699 N N . PRO A 1 86 ? 1.475 -21.912 1.904 1.00 91.62 86 PRO A N 1
ATOM 700 C CA . PRO A 1 86 ? 2.266 -22.548 0.848 1.00 91.62 86 PRO A CA 1
ATOM 701 C C . PRO A 1 86 ? 3.222 -21.573 0.152 1.00 91.62 86 PRO A C 1
ATOM 703 O O . PRO A 1 86 ? 4.352 -21.929 -0.179 1.00 91.62 86 PRO A O 1
ATOM 706 N N . ALA A 1 87 ? 2.800 -20.317 -0.051 1.00 89.50 87 ALA A N 1
ATOM 707 C CA . ALA A 1 87 ? 3.660 -19.307 -0.660 1.00 89.50 87 ALA A CA 1
ATOM 708 C C . ALA A 1 87 ? 4.912 -19.036 0.189 1.00 89.50 87 ALA A C 1
ATOM 710 O O . ALA A 1 87 ? 5.999 -18.884 -0.366 1.00 89.50 87 ALA A O 1
ATOM 711 N N . LEU A 1 88 ? 4.787 -19.007 1.520 1.00 89.06 88 LEU A N 1
ATOM 712 C CA . LEU A 1 88 ? 5.920 -18.834 2.429 1.00 89.06 88 LEU A CA 1
ATOM 713 C C . LEU A 1 88 ? 6.862 -20.039 2.411 1.00 89.06 88 LEU A C 1
ATOM 715 O O . LEU A 1 88 ? 8.076 -19.839 2.433 1.00 89.06 88 LEU A O 1
ATOM 719 N N . GLU A 1 89 ? 6.336 -21.260 2.334 1.00 90.94 89 GLU A N 1
ATOM 720 C CA . GLU A 1 89 ? 7.146 -22.477 2.206 1.00 90.94 89 GLU A CA 1
ATOM 721 C C . GLU A 1 89 ? 7.977 -22.446 0.921 1.00 90.94 89 GLU A C 1
ATOM 723 O O . GLU A 1 89 ? 9.206 -22.468 0.986 1.00 90.94 89 GLU A O 1
ATOM 728 N N . VAL A 1 90 ? 7.328 -22.252 -0.230 1.00 89.56 90 VAL A N 1
ATOM 729 C CA . VAL A 1 90 ? 7.996 -22.232 -1.543 1.00 89.56 90 VAL A CA 1
ATOM 730 C C . VAL A 1 90 ? 8.905 -21.011 -1.711 1.00 89.56 90 VAL A C 1
ATOM 732 O O . VAL A 1 90 ? 9.929 -21.086 -2.389 1.00 89.56 90 VAL A O 1
ATOM 735 N N . SER A 1 91 ? 8.601 -19.877 -1.067 1.00 86.12 91 SER A N 1
ATOM 736 C CA . SER A 1 91 ? 9.459 -18.682 -1.141 1.00 86.12 91 SER A CA 1
ATOM 737 C C . SER A 1 91 ? 10.882 -18.936 -0.639 1.00 86.12 91 SER A C 1
ATOM 739 O O . SER A 1 91 ? 11.818 -18.267 -1.085 1.00 86.12 91 SER A O 1
ATOM 741 N N . ARG A 1 92 ? 11.070 -19.923 0.250 1.00 81.88 92 ARG A N 1
ATOM 742 C CA . ARG A 1 92 ? 12.386 -20.301 0.779 1.00 81.88 92 ARG A CA 1
ATOM 743 C C . ARG A 1 92 ? 13.271 -20.967 -0.266 1.00 81.88 92 ARG A C 1
ATOM 745 O O . ARG A 1 92 ? 14.490 -20.846 -0.131 1.00 81.88 92 ARG A O 1
ATOM 752 N N . ASP A 1 93 ? 12.667 -21.563 -1.284 1.00 85.94 93 ASP A N 1
ATOM 753 C CA . ASP A 1 93 ? 13.342 -22.247 -2.389 1.00 85.94 93 ASP A CA 1
ATOM 754 C C . ASP A 1 93 ? 13.356 -21.389 -3.664 1.00 85.94 93 ASP A C 1
ATOM 756 O O . ASP A 1 93 ? 13.780 -21.821 -4.734 1.00 85.94 93 ASP A O 1
ATOM 760 N N . SER A 1 94 ? 12.907 -20.133 -3.564 1.00 82.56 94 SER A N 1
ATOM 761 C CA . SER A 1 94 ? 12.905 -19.206 -4.687 1.00 82.56 94 SER A CA 1
ATOM 762 C C . SER A 1 94 ? 14.326 -18.813 -5.093 1.00 82.56 94 SER A C 1
ATOM 764 O O . SER A 1 94 ? 15.126 -18.371 -4.265 1.00 82.56 94 SER A O 1
ATOM 766 N N . PHE A 1 95 ? 14.588 -18.816 -6.404 1.00 76.12 95 PHE A N 1
ATOM 767 C CA . PHE A 1 95 ? 15.802 -18.259 -7.020 1.00 76.12 95 PHE A CA 1
ATOM 768 C C . PHE A 1 95 ? 16.106 -16.813 -6.593 1.00 76.12 95 PHE A C 1
ATOM 770 O O . PHE A 1 95 ? 17.253 -16.377 -6.656 1.00 76.12 95 PHE A O 1
ATOM 777 N N . ARG A 1 96 ? 15.100 -16.071 -6.103 1.00 75.69 96 ARG A N 1
ATOM 778 C CA . ARG A 1 96 ? 15.269 -14.698 -5.608 1.00 75.69 96 ARG A CA 1
ATOM 779 C C . ARG A 1 96 ? 16.194 -14.577 -4.393 1.00 75.69 96 ARG A C 1
ATOM 781 O O . ARG A 1 96 ? 16.711 -13.490 -4.167 1.00 75.69 96 ARG A O 1
ATOM 788 N N . LYS A 1 97 ? 16.437 -15.655 -3.637 1.00 73.94 97 LYS A N 1
ATOM 789 C CA . LYS A 1 97 ? 17.341 -15.646 -2.470 1.00 73.94 97 LYS A CA 1
ATOM 790 C C . LYS A 1 97 ? 18.796 -15.313 -2.811 1.00 73.94 97 LYS A C 1
ATOM 792 O O . LYS A 1 97 ? 19.498 -14.791 -1.954 1.00 73.94 97 LYS A O 1
ATOM 797 N N . GLY A 1 98 ? 19.247 -15.654 -4.018 1.00 78.44 98 GLY A N 1
ATOM 798 C CA . GLY A 1 98 ? 20.633 -15.460 -4.459 1.00 78.44 98 GLY A CA 1
ATOM 799 C C . GLY A 1 98 ? 20.854 -14.204 -5.299 1.00 78.44 98 GLY A C 1
ATOM 800 O O . GLY A 1 98 ? 21.950 -14.020 -5.820 1.00 78.44 98 GLY A O 1
ATOM 801 N N . LEU A 1 99 ? 19.824 -13.374 -5.485 1.00 84.81 99 LEU A N 1
ATOM 802 C CA . LEU A 1 99 ? 19.935 -12.175 -6.307 1.00 84.81 99 LEU A CA 1
ATOM 803 C C . LEU A 1 99 ? 20.609 -11.058 -5.518 1.00 84.81 99 LEU A C 1
ATOM 805 O O . LEU A 1 99 ? 20.238 -10.768 -4.380 1.00 84.81 99 LEU A O 1
ATOM 809 N N . ASP A 1 100 ? 21.593 -10.426 -6.144 1.00 88.75 100 ASP A N 1
ATOM 810 C CA . ASP A 1 100 ? 22.280 -9.282 -5.575 1.00 88.75 100 ASP A CA 1
ATOM 811 C C . ASP A 1 100 ? 21.500 -7.977 -5.814 1.00 88.75 100 ASP A C 1
ATOM 813 O O . ASP A 1 100 ? 20.469 -7.917 -6.496 1.00 88.75 100 ASP A O 1
ATOM 817 N N . LEU A 1 101 ? 22.009 -6.893 -5.230 1.00 86.44 101 LEU A N 1
ATOM 818 C CA . LEU A 1 101 ? 21.432 -5.566 -5.414 1.00 86.44 101 LEU A CA 1
ATOM 819 C C . LEU A 1 101 ? 21.487 -5.109 -6.881 1.00 86.44 101 LEU A C 1
ATOM 821 O O . LEU A 1 101 ? 20.613 -4.353 -7.307 1.00 86.44 101 LEU A O 1
ATOM 825 N N . GLN A 1 102 ? 22.475 -5.555 -7.664 1.00 88.12 102 GLN A N 1
ATOM 826 C CA . GLN A 1 102 ? 22.567 -5.210 -9.086 1.00 88.12 102 GLN A CA 1
ATOM 827 C C . GLN A 1 102 ? 21.376 -5.779 -9.859 1.00 88.12 102 GLN A C 1
ATOM 829 O O . GLN A 1 102 ? 20.732 -5.057 -10.616 1.00 88.12 102 GLN A O 1
ATOM 834 N N . TRP A 1 103 ? 21.006 -7.029 -9.592 1.00 87.38 103 TRP A N 1
ATOM 835 C CA . TRP A 1 103 ? 19.805 -7.648 -10.142 1.00 87.38 103 TRP A CA 1
ATOM 836 C C . TRP A 1 103 ? 18.528 -6.942 -9.691 1.00 87.38 103 TRP A C 1
ATOM 838 O O . TRP A 1 103 ? 17.656 -6.656 -10.512 1.00 87.38 103 TRP A O 1
ATOM 848 N N . ALA A 1 104 ? 18.421 -6.618 -8.400 1.00 85.44 104 ALA A N 1
ATOM 849 C CA . ALA A 1 104 ? 17.256 -5.916 -7.861 1.00 85.44 104 ALA A CA 1
ATOM 850 C C . ALA A 1 104 ? 17.088 -4.505 -8.455 1.00 85.44 104 ALA A C 1
ATOM 852 O O . ALA A 1 104 ? 15.964 -4.039 -8.640 1.00 85.44 104 ALA A O 1
ATOM 853 N N . SER A 1 105 ? 18.197 -3.835 -8.772 1.00 88.25 105 SER A N 1
ATOM 854 C CA . SE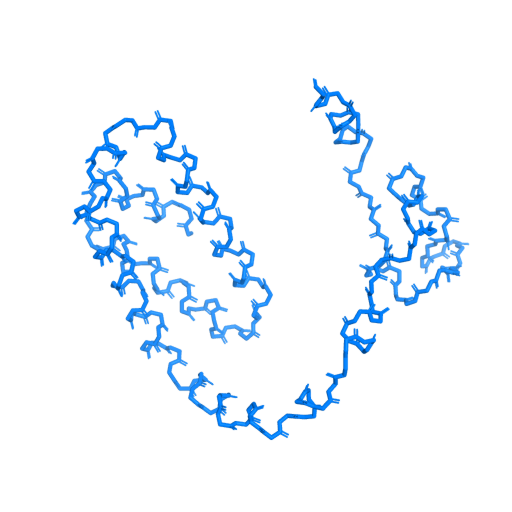R A 1 105 ? 18.221 -2.485 -9.343 1.00 88.25 105 SER A CA 1
ATOM 855 C C . SER A 1 105 ? 18.264 -2.453 -10.870 1.00 88.25 105 SER A C 1
ATOM 857 O O . SER A 1 105 ? 18.195 -1.361 -11.435 1.00 88.25 105 SER A O 1
ATOM 859 N N . ALA A 1 106 ? 18.322 -3.604 -11.550 1.00 87.31 106 ALA A N 1
ATOM 860 C CA . ALA A 1 106 ? 18.447 -3.666 -13.004 1.00 87.31 106 ALA A CA 1
ATOM 861 C C . ALA A 1 106 ? 17.338 -2.859 -13.701 1.00 87.31 106 ALA A C 1
ATOM 863 O O . ALA A 1 106 ? 17.628 -2.031 -14.560 1.00 87.31 106 ALA A O 1
ATOM 864 N N . PHE A 1 107 ? 16.089 -2.998 -13.250 1.00 86.62 107 PHE A N 1
ATOM 865 C CA . PHE A 1 107 ? 14.922 -2.278 -13.780 1.00 86.62 107 PHE A CA 1
ATOM 866 C C . PHE A 1 107 ? 14.728 -0.864 -13.196 1.00 86.62 107 PHE A C 1
ATOM 868 O O . PHE A 1 107 ? 13.627 -0.320 -13.237 1.00 86.62 107 PHE A O 1
ATOM 875 N N . SER A 1 108 ? 15.775 -0.243 -12.646 1.00 89.62 108 SER A N 1
ATOM 876 C CA . SER A 1 108 ? 15.701 1.165 -12.243 1.00 89.62 108 SER A CA 1
ATOM 877 C C . SER A 1 108 ? 15.489 2.057 -13.461 1.00 89.62 108 SER A C 1
ATOM 879 O O . SER A 1 108 ? 16.085 1.831 -14.518 1.00 89.62 108 SER A O 1
ATOM 881 N N . LEU A 1 109 ? 14.669 3.097 -13.291 1.00 89.44 109 LEU A N 1
ATOM 882 C CA . LEU A 1 109 ? 14.365 4.046 -14.355 1.00 89.44 109 LEU A CA 1
ATOM 883 C C . LEU A 1 109 ? 15.668 4.667 -14.900 1.00 89.44 109 LEU A C 1
ATOM 885 O O . LEU A 1 109 ? 16.377 5.344 -14.148 1.00 89.44 109 LEU A O 1
ATOM 889 N N . PRO A 1 110 ? 16.005 4.473 -16.190 1.00 90.50 110 PRO A N 1
ATOM 890 C CA . PRO A 1 110 ? 17.197 5.076 -16.766 1.00 90.50 110 PRO A CA 1
ATOM 891 C C . PRO A 1 110 ? 17.088 6.608 -16.742 1.00 90.50 110 PRO A C 1
ATOM 893 O O . PRO A 1 110 ? 16.038 7.138 -17.105 1.00 90.50 110 PRO A O 1
ATOM 896 N N . PRO A 1 111 ? 18.157 7.358 -16.418 1.00 89.44 111 PRO A N 1
ATOM 897 C CA . PRO A 1 111 ? 18.092 8.821 -16.371 1.00 89.44 111 PRO A CA 1
ATOM 898 C C . PRO A 1 111 ? 17.602 9.473 -17.674 1.00 89.44 111 PRO A C 1
ATOM 900 O O . PRO A 1 111 ? 16.884 10.466 -17.635 1.00 89.44 111 PRO A O 1
ATOM 903 N N . ALA A 1 112 ? 17.914 8.884 -18.835 1.00 89.69 112 ALA A N 1
ATOM 904 C CA . ALA A 1 112 ? 17.430 9.364 -20.134 1.00 89.69 112 ALA A CA 1
ATOM 905 C C . ALA A 1 112 ? 15.895 9.306 -20.268 1.00 89.69 112 ALA A C 1
ATOM 907 O O . ALA A 1 112 ? 15.297 10.135 -20.953 1.00 89.69 112 ALA A O 1
ATOM 908 N N .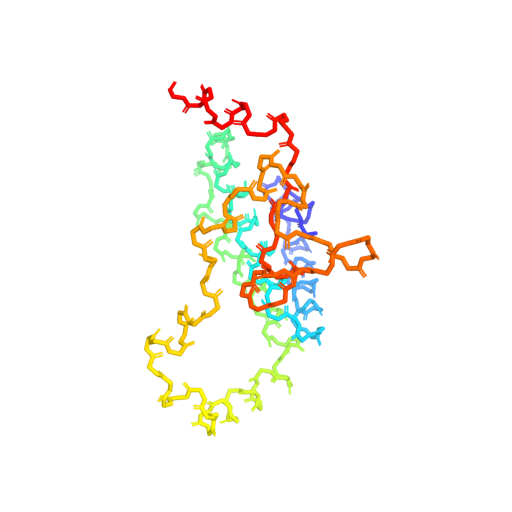 ASN A 1 113 ? 15.243 8.364 -19.582 1.00 91.44 113 ASN A N 1
ATOM 909 C CA . ASN A 1 113 ? 13.792 8.220 -19.585 1.00 91.44 113 ASN A CA 1
ATOM 910 C C . ASN A 1 113 ? 13.084 9.319 -18.785 1.00 91.44 113 ASN A C 1
ATOM 912 O O . ASN A 1 113 ? 11.892 9.530 -18.996 1.00 91.44 113 ASN A O 1
ATOM 916 N N . LEU A 1 114 ? 13.791 10.084 -17.945 1.00 89.38 114 LEU A N 1
ATOM 917 C CA . LEU A 1 114 ? 13.211 11.246 -17.261 1.00 89.38 114 LEU A CA 1
ATOM 918 C C . LEU A 1 114 ? 12.692 12.299 -18.251 1.00 89.38 114 LEU A C 1
ATOM 920 O O . LEU A 1 114 ? 11.711 12.982 -17.969 1.00 89.38 114 LEU A O 1
ATOM 924 N N . LEU A 1 115 ? 13.282 12.381 -19.448 1.00 89.44 115 LEU A N 1
ATOM 925 C CA . LEU A 1 115 ? 12.816 13.281 -20.505 1.00 89.44 115 LEU A CA 1
ATOM 926 C C . LEU A 1 115 ? 11.401 12.941 -20.989 1.00 89.44 115 LEU A C 1
ATOM 928 O O . LEU A 1 115 ? 10.688 13.836 -21.442 1.00 89.44 115 LEU A O 1
ATOM 932 N N . THR A 1 116 ? 10.963 11.685 -20.832 1.00 89.62 116 THR A N 1
ATOM 933 C CA . THR A 1 116 ? 9.604 11.266 -21.210 1.00 89.62 116 THR A CA 1
ATOM 934 C C . THR A 1 116 ? 8.514 11.913 -20.352 1.00 89.62 116 THR A C 1
ATOM 936 O O . THR A 1 116 ? 7.384 12.032 -20.824 1.00 89.62 116 THR A O 1
ATOM 939 N N . PHE A 1 117 ? 8.855 12.429 -19.160 1.00 87.81 117 PHE A N 1
ATOM 940 C CA . PHE A 1 117 ? 7.919 13.194 -18.327 1.00 87.81 117 PHE A CA 1
ATOM 941 C C . PHE A 1 117 ? 7.556 14.534 -18.953 1.00 87.81 117 PHE A C 1
ATOM 943 O O . PHE A 1 117 ? 6.407 14.958 -18.847 1.00 87.81 117 PHE A O 1
ATOM 950 N N . ILE A 1 118 ? 8.508 15.181 -19.625 1.00 88.25 118 ILE A N 1
ATOM 951 C CA . ILE A 1 118 ? 8.313 16.500 -20.236 1.00 88.25 118 ILE A CA 1
ATOM 952 C C . ILE A 1 118 ? 7.826 16.343 -21.676 1.00 88.25 118 ILE A C 1
ATOM 954 O O . ILE A 1 118 ? 6.835 16.956 -22.070 1.00 88.25 118 ILE A O 1
ATOM 958 N N . ILE A 1 119 ? 8.524 15.516 -22.456 1.00 89.00 119 ILE A N 1
ATOM 959 C CA . ILE A 1 119 ? 8.273 15.310 -23.880 1.00 89.00 119 ILE A CA 1
ATOM 960 C C . ILE A 1 119 ? 7.803 13.862 -24.068 1.00 89.00 119 ILE A C 1
ATOM 962 O O . ILE A 1 119 ? 8.638 12.949 -24.150 1.00 89.00 119 ILE A O 1
ATOM 966 N N . PRO A 1 120 ? 6.481 13.620 -24.131 1.00 84.50 120 PRO A N 1
ATOM 967 C CA . PRO A 1 120 ? 5.972 12.280 -24.373 1.00 84.50 120 PRO A CA 1
ATOM 968 C C . PRO A 1 120 ? 6.476 11.798 -25.739 1.00 84.50 120 PRO A C 1
ATOM 970 O O . PRO A 1 120 ? 6.405 12.521 -26.730 1.00 84.50 120 PRO A O 1
ATOM 973 N N . GLY A 1 121 ? 7.038 10.590 -25.783 1.00 86.44 121 GLY A N 1
ATOM 974 C CA . GLY A 1 121 ? 7.583 10.013 -27.015 1.00 86.44 121 GLY A CA 1
ATOM 975 C C . GLY A 1 121 ? 9.007 10.449 -27.384 1.00 86.44 121 GLY A C 1
ATOM 976 O O . GLY A 1 121 ? 9.462 10.098 -28.468 1.00 86.44 121 GLY A O 1
ATOM 977 N N . TYR A 1 122 ? 9.753 11.143 -26.508 1.00 90.31 122 TYR A N 1
ATOM 978 C CA . TYR A 1 122 ? 11.168 11.489 -26.762 1.00 90.31 122 TYR A CA 1
ATOM 979 C C . TYR A 1 122 ? 12.024 10.275 -27.170 1.00 90.31 122 TYR A C 1
ATOM 981 O O . TYR A 1 122 ? 12.878 10.366 -28.048 1.00 90.31 122 TYR A O 1
ATOM 989 N N . LEU A 1 123 ? 11.765 9.119 -26.550 1.00 91.94 123 LEU A N 1
ATOM 990 C CA . LEU A 1 123 ? 12.442 7.855 -26.852 1.00 91.94 123 LEU A CA 1
ATOM 991 C C . LEU A 1 123 ? 11.698 6.995 -27.884 1.00 91.94 123 LEU A C 1
ATOM 993 O O . LEU A 1 123 ? 12.101 5.855 -28.098 1.00 91.94 123 LEU A O 1
ATOM 997 N N . GLY A 1 124 ? 10.641 7.511 -28.509 1.00 90.94 124 GLY A N 1
ATOM 998 C CA . GLY A 1 124 ? 9.710 6.763 -29.353 1.00 90.94 124 GLY A CA 1
ATOM 999 C C . GLY A 1 124 ? 8.463 6.273 -28.608 1.00 90.94 124 GLY A C 1
ATOM 1000 O O . GLY A 1 124 ? 8.283 6.514 -27.413 1.00 90.94 124 GLY A O 1
ATOM 1001 N N . ASP A 1 125 ? 7.606 5.590 -29.352 1.00 88.19 125 ASP A N 1
ATOM 1002 C CA . ASP A 1 125 ? 6.359 4.944 -28.969 1.00 88.19 125 ASP A CA 1
ATOM 1003 C C . ASP A 1 125 ? 6.321 3.482 -29.489 1.00 88.19 125 ASP A C 1
ATOM 1005 O O . ASP A 1 125 ? 7.346 2.877 -29.819 1.00 88.19 125 ASP A O 1
ATOM 1009 N N . THR A 1 126 ? 5.131 2.881 -29.527 1.00 87.62 126 THR A N 1
ATOM 1010 C CA . THR A 1 126 ? 4.905 1.523 -30.047 1.00 87.62 126 THR A CA 1
ATOM 1011 C C . THR A 1 126 ? 4.269 1.492 -31.441 1.00 87.62 126 THR A C 1
ATOM 1013 O O . THR A 1 126 ? 3.950 0.407 -31.926 1.00 87.62 126 THR A O 1
ATOM 1016 N N . VAL A 1 127 ? 4.059 2.648 -32.084 1.00 87.56 127 VAL A N 1
ATOM 1017 C CA . VAL A 1 127 ? 3.250 2.773 -33.310 1.00 87.56 127 VAL A CA 1
ATOM 1018 C C . VAL A 1 127 ? 3.971 3.563 -34.402 1.00 87.56 127 VAL A C 1
ATOM 1020 O O . VAL A 1 127 ? 4.174 3.037 -35.492 1.00 87.56 127 VAL A O 1
ATOM 1023 N N . SER A 1 128 ? 4.339 4.817 -34.141 1.00 87.69 128 SER A N 1
ATOM 1024 C CA . SER A 1 128 ? 4.894 5.739 -35.138 1.00 87.69 128 SER A CA 1
ATOM 1025 C C . SER A 1 128 ? 6.423 5.749 -35.184 1.00 87.69 128 SER A C 1
ATOM 1027 O O . SER A 1 128 ? 7.016 5.916 -36.249 1.00 87.69 128 SER A O 1
ATOM 1029 N N . SER A 1 129 ? 7.080 5.539 -34.046 1.00 88.31 129 SER A N 1
ATOM 1030 C CA . SER A 1 129 ? 8.533 5.545 -33.910 1.00 88.31 129 SER A CA 1
ATOM 1031 C C . SER A 1 129 ? 8.923 4.538 -32.846 1.00 88.31 129 SER A C 1
ATOM 1033 O O . SER A 1 129 ? 8.731 4.796 -31.669 1.00 88.31 129 SER A O 1
ATOM 1035 N N . LEU A 1 130 ? 9.487 3.397 -33.241 1.00 90.12 130 LEU A N 1
ATOM 1036 C CA . LEU A 1 130 ? 9.817 2.329 -32.297 1.00 90.12 130 LEU A CA 1
ATOM 1037 C C . LEU A 1 130 ? 10.676 2.828 -31.127 1.00 90.12 130 LEU A C 1
ATOM 1039 O O . LEU A 1 130 ? 11.726 3.442 -31.339 1.00 90.12 130 LEU A O 1
ATOM 1043 N N . TYR A 1 131 ? 10.229 2.517 -29.909 1.00 91.81 131 TYR A N 1
ATOM 1044 C CA . TYR A 1 131 ? 10.911 2.842 -28.661 1.00 91.81 131 TYR A CA 1
ATOM 1045 C C . TYR A 1 131 ? 12.373 2.371 -28.653 1.00 91.81 131 TYR A C 1
ATOM 1047 O O . TYR A 1 131 ? 12.673 1.205 -28.908 1.00 91.81 131 TYR A O 1
ATOM 1055 N N . ARG A 1 132 ? 13.287 3.293 -28.332 1.00 90.88 132 ARG A N 1
ATOM 1056 C CA . ARG A 1 132 ? 14.749 3.090 -28.352 1.00 90.88 132 ARG A CA 1
ATOM 1057 C C . ARG A 1 132 ? 15.396 3.123 -26.967 1.00 90.88 132 ARG A C 1
ATOM 1059 O O . ARG A 1 132 ? 16.620 3.087 -26.864 1.00 90.88 132 ARG A O 1
ATOM 1066 N N . GLY A 1 133 ? 14.603 3.267 -25.907 1.00 87.81 133 GLY A N 1
ATOM 1067 C CA . GLY A 1 133 ? 15.112 3.262 -24.538 1.00 87.81 133 GLY A CA 1
ATOM 1068 C C . GLY A 1 133 ? 15.402 1.850 -24.024 1.00 87.81 133 GLY A C 1
ATOM 1069 O O . GLY A 1 133 ? 15.191 0.854 -24.713 1.00 87.81 133 GLY A O 1
ATOM 1070 N N . ARG A 1 134 ? 15.893 1.754 -22.784 1.00 86.06 134 ARG A N 1
ATOM 1071 C CA . ARG A 1 134 ? 16.104 0.452 -22.129 1.00 86.06 134 ARG A CA 1
ATOM 1072 C C . ARG A 1 134 ? 14.764 -0.138 -21.674 1.00 86.06 134 ARG A C 1
ATOM 1074 O O . ARG A 1 134 ? 13.849 0.619 -21.346 1.00 86.06 134 ARG A O 1
ATOM 1081 N N . TYR A 1 135 ? 14.701 -1.469 -21.605 1.00 89.81 135 TYR A N 1
ATOM 1082 C CA . TYR A 1 135 ? 13.538 -2.256 -21.162 1.00 89.81 135 TYR A CA 1
ATOM 1083 C C . TYR A 1 135 ? 12.264 -1.984 -21.972 1.00 89.81 135 TYR A C 1
ATOM 1085 O O . TYR A 1 135 ? 12.342 -1.593 -23.135 1.00 89.81 135 TYR A O 1
ATOM 1093 N N . TYR A 1 136 ? 11.092 -2.247 -21.396 1.00 87.62 136 TYR A N 1
ATOM 1094 C CA . TYR A 1 136 ? 9.821 -2.055 -22.077 1.00 87.62 136 TYR A CA 1
ATOM 1095 C C . TYR A 1 136 ? 9.329 -0.611 -21.964 1.00 87.62 136 TYR A C 1
ATOM 1097 O O . TYR A 1 136 ? 9.423 0.019 -20.910 1.00 87.62 136 TYR A O 1
ATOM 1105 N N . PHE A 1 137 ? 8.747 -0.104 -23.055 1.00 87.69 137 PHE A N 1
ATOM 1106 C CA . PHE A 1 137 ? 8.190 1.248 -23.133 1.00 87.69 137 PHE A CA 1
ATOM 1107 C C . PHE A 1 137 ? 7.228 1.539 -21.973 1.00 87.69 137 PHE A C 1
ATOM 1109 O O . PHE A 1 137 ? 7.446 2.493 -21.240 1.00 87.69 137 PHE A O 1
ATOM 1116 N N . TRP A 1 138 ? 6.234 0.675 -21.741 1.00 85.38 138 TRP A N 1
ATOM 1117 C CA . TRP A 1 138 ? 5.202 0.857 -20.706 1.00 85.38 138 TRP A CA 1
ATOM 1118 C C . TRP A 1 138 ? 5.706 0.721 -19.261 1.00 85.38 138 TRP A C 1
ATOM 1120 O O . TRP A 1 138 ? 4.971 1.047 -18.333 1.00 85.38 138 TRP A O 1
ATOM 1130 N N . GLU A 1 139 ? 6.935 0.244 -19.054 1.00 86.56 139 GLU A N 1
ATOM 1131 C CA . GLU A 1 139 ? 7.569 0.185 -17.730 1.00 86.56 139 GLU A CA 1
ATOM 1132 C C . GLU A 1 139 ? 8.458 1.401 -17.462 1.00 86.56 139 GLU A C 1
ATOM 1134 O O . GLU A 1 139 ? 8.655 1.784 -16.311 1.00 86.56 139 GLU A O 1
ATOM 1139 N N . MET A 1 140 ? 9.002 2.001 -18.525 1.00 88.44 140 MET A N 1
ATOM 1140 C CA . MET A 1 140 ? 10.048 3.021 -18.437 1.00 88.44 140 MET A CA 1
ATOM 1141 C C . MET A 1 140 ? 9.628 4.384 -18.991 1.00 88.44 140 MET A C 1
ATOM 1143 O O . MET A 1 140 ? 10.409 5.332 -18.919 1.00 88.44 140 MET A O 1
ATOM 1147 N N . CYS A 1 141 ? 8.431 4.524 -19.561 1.00 84.50 141 CYS A N 1
ATOM 1148 C CA . CYS A 1 141 ? 7.860 5.823 -19.890 1.00 84.50 141 CYS A CA 1
ATOM 1149 C C . CYS A 1 141 ? 7.066 6.355 -18.692 1.00 84.50 141 CYS A C 1
ATOM 1151 O O . CYS A 1 141 ? 6.203 5.671 -18.144 1.00 84.50 141 CYS A O 1
ATOM 1153 N N . GLY A 1 142 ? 7.334 7.593 -18.295 1.00 83.50 142 GLY A N 1
ATOM 1154 C CA . GLY A 1 142 ? 6.518 8.296 -17.316 1.00 83.50 142 GLY A CA 1
ATOM 1155 C C . GLY A 1 142 ? 6.016 9.574 -17.948 1.00 83.50 142 GLY A C 1
ATOM 1156 O O . GLY A 1 142 ? 6.830 10.405 -18.302 1.00 83.50 142 GLY A O 1
ATOM 1157 N N . TYR A 1 143 ? 4.705 9.742 -18.103 1.00 82.69 143 TYR A N 1
ATOM 1158 C CA . TYR A 1 143 ? 4.111 11.020 -18.491 1.00 82.69 143 TYR A CA 1
ATOM 1159 C C . TYR A 1 143 ? 2.922 11.300 -17.579 1.00 82.69 143 TYR A C 1
ATOM 1161 O O . TYR A 1 143 ? 1.884 10.649 -17.666 1.00 82.69 143 TYR A O 1
ATOM 1169 N N . LEU A 1 144 ? 3.100 12.256 -16.667 1.00 80.94 144 LEU A N 1
ATOM 1170 C CA . LEU A 1 144 ? 2.079 12.674 -15.698 1.00 80.94 144 LEU A CA 1
ATOM 1171 C C . LEU A 1 144 ? 1.290 13.903 -16.181 1.00 80.94 144 LEU A C 1
ATOM 1173 O O . LEU A 1 144 ? 0.397 14.374 -15.484 1.00 80.94 144 LEU A O 1
ATOM 1177 N N . GLY A 1 145 ? 1.604 14.422 -17.372 1.00 82.81 145 GLY A N 1
ATOM 1178 C CA . GLY A 1 145 ? 1.065 15.681 -17.875 1.00 82.81 145 GLY A CA 1
ATOM 1179 C C . GLY A 1 145 ? 1.864 16.904 -17.420 1.00 82.81 145 GLY A C 1
ATOM 1180 O O . GLY A 1 145 ? 2.668 16.853 -16.490 1.00 82.81 145 GLY A O 1
ATOM 1181 N N . PHE A 1 146 ? 1.620 18.034 -18.086 1.00 82.94 146 PHE A N 1
ATOM 1182 C CA . PHE A 1 146 ? 2.312 19.295 -17.800 1.00 82.94 146 PHE A CA 1
ATOM 1183 C C . PHE A 1 146 ? 1.910 19.902 -16.444 1.00 82.94 146 PHE A C 1
ATOM 1185 O O . PHE A 1 146 ? 2.753 20.426 -15.723 1.00 82.94 146 PHE A O 1
ATOM 1192 N N . ILE A 1 147 ? 0.630 19.792 -16.065 1.00 86.62 147 ILE A N 1
ATOM 1193 C CA . ILE A 1 147 ? 0.095 20.416 -14.843 1.00 86.62 147 ILE A CA 1
ATOM 1194 C C . ILE A 1 147 ? 0.790 19.885 -13.572 1.00 86.62 147 ILE A C 1
ATOM 1196 O O . ILE A 1 147 ? 1.277 20.708 -12.795 1.00 86.62 147 ILE A O 1
ATOM 1200 N N . PRO A 1 148 ? 0.913 18.560 -13.340 1.00 85.38 148 PRO A N 1
ATOM 1201 C CA . PRO A 1 148 ? 1.598 18.061 -12.146 1.00 85.38 148 PRO A CA 1
ATOM 1202 C C . PRO A 1 148 ? 3.085 18.425 -12.092 1.00 85.38 148 PRO A C 1
ATOM 1204 O O . PRO A 1 148 ? 3.608 18.637 -11.002 1.00 85.38 148 PRO A O 1
ATOM 1207 N N . LEU A 1 149 ? 3.757 18.545 -13.243 1.00 82.94 149 LEU A N 1
ATOM 1208 C CA . LEU A 1 149 ? 5.163 18.959 -13.306 1.00 82.94 149 LEU A CA 1
ATOM 1209 C C . LEU A 1 149 ? 5.359 20.411 -12.869 1.00 82.94 149 LEU A C 1
ATOM 1211 O O . LEU A 1 149 ? 6.268 20.698 -12.094 1.00 82.94 149 LEU A O 1
ATOM 1215 N N . VAL A 1 150 ? 4.486 21.315 -13.321 1.00 87.94 150 VAL A N 1
ATOM 1216 C CA . VAL A 1 150 ? 4.514 22.718 -12.886 1.00 87.94 150 VAL A CA 1
ATOM 1217 C C . VAL A 1 150 ? 4.251 22.816 -11.386 1.00 87.94 150 VAL A C 1
ATOM 1219 O O . VAL A 1 150 ? 4.988 23.499 -10.682 1.00 87.94 150 VAL A O 1
ATOM 1222 N N . LEU A 1 151 ? 3.247 22.096 -10.879 1.00 88.56 151 LEU A N 1
ATOM 1223 C CA . LEU A 1 151 ? 2.940 22.081 -9.446 1.00 88.56 151 LEU A CA 1
ATOM 1224 C C . LEU A 1 151 ? 4.103 21.539 -8.605 1.00 88.56 151 LEU A C 1
ATOM 1226 O O . LEU A 1 151 ? 4.383 22.093 -7.547 1.00 88.56 151 LEU A O 1
ATOM 1230 N N . ALA A 1 152 ? 4.804 20.507 -9.082 1.00 86.38 152 ALA A N 1
ATOM 1231 C CA . ALA A 1 152 ? 5.992 19.979 -8.414 1.00 86.38 152 ALA A CA 1
ATOM 1232 C C . ALA A 1 152 ? 7.157 20.985 -8.397 1.00 86.38 152 ALA A C 1
ATOM 1234 O O . ALA A 1 152 ? 7.876 21.072 -7.408 1.00 86.38 152 ALA A O 1
ATOM 1235 N N . GLY A 1 153 ? 7.338 21.773 -9.461 1.00 85.81 153 GLY A N 1
ATOM 1236 C CA . GLY A 1 153 ? 8.338 22.847 -9.487 1.00 85.81 153 GLY A CA 1
ATOM 1237 C C . GLY A 1 153 ? 8.002 24.026 -8.566 1.00 85.81 153 GLY A C 1
ATOM 1238 O O . GLY A 1 153 ? 8.905 24.706 -8.092 1.00 85.81 153 GLY A O 1
ATOM 1239 N N . LEU A 1 154 ? 6.713 24.258 -8.298 1.00 91.12 154 LEU A N 1
ATOM 1240 C CA . LEU A 1 154 ? 6.228 25.326 -7.419 1.00 91.12 154 LEU A CA 1
ATOM 1241 C C . LEU A 1 154 ? 6.175 24.932 -5.938 1.00 91.12 154 LEU A C 1
ATOM 1243 O O . LEU A 1 154 ? 5.952 25.804 -5.104 1.00 91.12 154 LEU A O 1
ATOM 1247 N N . SER A 1 155 ? 6.354 23.655 -5.586 1.00 83.75 155 SER A N 1
ATOM 1248 C CA . SER A 1 155 ? 6.246 23.177 -4.200 1.00 83.75 155 SER A CA 1
ATOM 1249 C C . SER A 1 155 ? 7.491 23.463 -3.342 1.00 83.75 155 SER A C 1
ATOM 1251 O O . SER A 1 155 ? 7.850 22.636 -2.503 1.00 83.75 155 SER A O 1
ATOM 1253 N N . VAL A 1 156 ? 8.162 24.593 -3.585 1.00 52.25 156 VAL A N 1
ATOM 1254 C CA . VAL A 1 156 ? 9.350 25.070 -2.852 1.00 52.25 156 VAL A CA 1
ATOM 1255 C C . VAL A 1 156 ? 8.936 25.939 -1.673 1.00 52.25 156 VAL A C 1
ATOM 1257 O O . VAL A 1 156 ? 8.067 26.817 -1.868 1.00 52.25 156 VAL A O 1
#